Protein AF-A0A8C6GDT1-F1 (afdb_monomer_lite)

Organism: Mus spicilegus (NCBI:txid10103)

InterPro domains:
  IPR001229 Jacalin-like lectin domain [PS51752] (15-95)
  IPR036404 Jacalin-like lectin domain superfamily [G3DSA:2.100.10.30] (16-92)
  IPR036404 Jacalin-like lectin domain superfamily [SSF51101] (12-87)
  IPR052321 Polyamine Binding and Protein Trafficking [PTHR33589] (1-87)

Structure (mmCIF, N/CA/C/O backbone):
data_AF-A0A8C6GDT1-F1
#
_entry.id   AF-A0A8C6GDT1-F1
#
loop_
_atom_site.group_PDB
_atom_site.id
_atom_site.type_symbol
_atom_site.label_atom_id
_atom_site.label_alt_id
_atom_site.label_comp_id
_atom_site.label_asym_id
_atom_site.label_entity_id
_atom_site.label_seq_id
_atom_site.pdbx_PDB_ins_code
_atom_site.Cartn_x
_atom_site.Cartn_y
_atom_site.Cartn_z
_atom_site.occupancy
_atom_site.B_iso_or_equiv
_atom_site.auth_seq_id
_atom_site.auth_comp_id
_atom_site.auth_asym_id
_atom_site.auth_atom_id
_atom_site.pdbx_PDB_model_num
ATOM 1 N N . MET A 1 1 ? -41.103 10.034 8.673 1.00 63.78 1 MET A N 1
ATOM 2 C CA . MET A 1 1 ? -39.677 10.087 9.082 1.00 63.78 1 MET A CA 1
ATOM 3 C C . MET A 1 1 ? -38.782 9.144 8.281 1.00 63.78 1 MET A C 1
ATOM 5 O O . MET A 1 1 ? -37.672 9.543 7.967 1.00 63.78 1 MET A O 1
ATOM 9 N N . LEU A 1 2 ? -39.257 7.957 7.877 1.00 76.25 2 LEU A N 1
ATOM 10 C CA . LEU A 1 2 ? -38.475 7.013 7.062 1.00 76.25 2 LEU A CA 1
ATOM 11 C C . LEU A 1 2 ? -38.017 7.591 5.706 1.00 76.25 2 LEU A C 1
ATOM 13 O O . LEU A 1 2 ? -36.890 7.356 5.298 1.00 76.25 2 LEU A O 1
ATOM 17 N N . LEU A 1 3 ? -38.862 8.414 5.067 1.00 80.81 3 LEU A N 1
ATOM 18 C CA . LEU A 1 3 ? -38.591 9.016 3.754 1.00 80.81 3 LEU A CA 1
ATOM 19 C C . LEU A 1 3 ? -37.345 9.924 3.743 1.00 80.81 3 LEU A C 1
ATOM 21 O O . LEU A 1 3 ? -36.552 9.894 2.806 1.00 80.81 3 LEU A O 1
ATOM 25 N N . LEU A 1 4 ? -37.156 10.714 4.806 1.00 82.12 4 LEU A N 1
ATOM 26 C CA . LEU A 1 4 ? -35.993 11.593 4.961 1.00 82.12 4 LEU A CA 1
ATOM 27 C C . LEU A 1 4 ? -34.719 10.784 5.216 1.00 82.12 4 LEU A C 1
ATOM 29 O O . LEU A 1 4 ? -33.665 11.131 4.695 1.00 82.12 4 LEU A O 1
ATOM 33 N N . LEU A 1 5 ? -34.828 9.678 5.961 1.00 77.31 5 LEU A N 1
ATOM 34 C CA . LEU A 1 5 ? -33.714 8.767 6.208 1.00 77.31 5 LEU A CA 1
ATOM 35 C C . LEU A 1 5 ? -33.276 8.078 4.907 1.00 77.31 5 LEU A C 1
ATOM 37 O O . LEU A 1 5 ? -32.094 8.077 4.583 1.00 77.31 5 LEU A O 1
ATOM 41 N N . THR A 1 6 ? -34.223 7.574 4.109 1.00 80.31 6 THR A N 1
ATOM 42 C CA . THR A 1 6 ? -33.920 6.995 2.791 1.00 80.31 6 THR A CA 1
ATOM 43 C C . THR A 1 6 ? -33.306 8.018 1.845 1.00 80.31 6 THR A C 1
ATOM 45 O O . THR A 1 6 ? -32.359 7.688 1.140 1.00 80.31 6 THR A O 1
ATOM 48 N N . LEU A 1 7 ? -33.786 9.265 1.858 1.00 77.81 7 LEU A N 1
ATOM 49 C CA . LEU A 1 7 ? -33.230 10.324 1.018 1.00 77.81 7 LEU A CA 1
ATOM 50 C C . LEU A 1 7 ? -31.807 10.702 1.453 1.00 77.81 7 LEU A C 1
ATOM 52 O O . LEU A 1 7 ? -30.954 10.904 0.598 1.00 77.81 7 LEU A O 1
ATOM 56 N N . ALA A 1 8 ? -31.525 10.722 2.760 1.00 78.62 8 ALA A N 1
ATOM 57 C CA . ALA A 1 8 ? -30.180 10.935 3.291 1.00 78.62 8 ALA A CA 1
ATOM 58 C C . ALA A 1 8 ? -29.220 9.792 2.913 1.00 78.62 8 ALA A C 1
ATOM 60 O O . ALA A 1 8 ? -28.098 10.056 2.483 1.00 78.62 8 ALA A O 1
ATOM 61 N N . LEU A 1 9 ? -29.665 8.532 2.993 1.00 70.19 9 LEU A N 1
ATOM 62 C CA . LEU A 1 9 ? -28.874 7.375 2.553 1.00 70.19 9 LEU A CA 1
ATOM 63 C C . LEU A 1 9 ? -28.630 7.363 1.034 1.00 70.19 9 LEU A C 1
ATOM 65 O O . LEU A 1 9 ? -27.527 7.047 0.604 1.00 70.19 9 LEU A O 1
ATOM 69 N N . LEU A 1 10 ? -29.622 7.733 0.218 1.00 72.56 10 LEU A N 1
ATOM 70 C CA . LEU A 1 10 ? -29.502 7.789 -1.249 1.00 72.56 10 LEU A CA 1
ATOM 71 C C . LEU A 1 10 ? -28.678 8.989 -1.738 1.00 72.56 10 LEU A C 1
ATOM 73 O O . LEU A 1 10 ? -28.024 8.901 -2.774 1.00 72.56 10 LEU A O 1
ATOM 77 N N . ALA A 1 11 ? -28.714 10.108 -1.011 1.00 69.31 11 ALA A N 1
ATOM 78 C CA . ALA A 1 11 ? -27.912 11.296 -1.301 1.00 69.31 11 ALA A CA 1
ATOM 79 C C . ALA A 1 11 ? -26.472 11.188 -0.774 1.00 69.31 11 ALA A C 1
ATOM 81 O O . ALA A 1 11 ? -25.625 12.012 -1.124 1.00 69.31 11 ALA A O 1
ATOM 82 N N . SER A 1 12 ? -26.186 10.187 0.064 1.00 62.56 12 SER A N 1
ATOM 83 C CA . SER A 1 12 ? -24.828 9.903 0.515 1.00 62.56 12 SER A CA 1
ATOM 84 C C . SER A 1 12 ? -23.980 9.512 -0.698 1.00 62.56 12 SER A C 1
ATOM 86 O O . SER A 1 12 ? -24.396 8.646 -1.471 1.00 62.56 12 SER A O 1
ATOM 88 N N . PRO A 1 13 ? -22.799 10.118 -0.906 1.00 60.81 13 PRO A N 1
ATOM 89 C CA . PRO A 1 13 ? -21.938 9.740 -2.013 1.00 60.81 13 PRO A CA 1
ATOM 90 C C . PRO A 1 13 ? -21.590 8.258 -1.875 1.00 60.81 13 PRO A C 1
ATOM 92 O O . PRO A 1 13 ? -20.938 7.845 -0.919 1.00 60.81 13 PRO A O 1
ATOM 95 N N . THR A 1 14 ? -22.044 7.446 -2.831 1.00 58.38 14 THR A N 1
ATOM 96 C CA . THR A 1 14 ? -21.639 6.042 -2.924 1.00 58.38 14 THR A CA 1
ATOM 97 C C . THR A 1 14 ? -20.117 5.997 -2.957 1.00 58.38 14 THR A C 1
ATOM 99 O O . THR A 1 14 ? -19.529 6.723 -3.765 1.00 58.38 14 THR A O 1
ATOM 102 N N . CYS A 1 15 ? -19.488 5.168 -2.118 1.00 58.84 15 CYS A N 1
ATOM 103 C CA . CYS A 1 15 ? -18.055 4.899 -2.202 1.00 58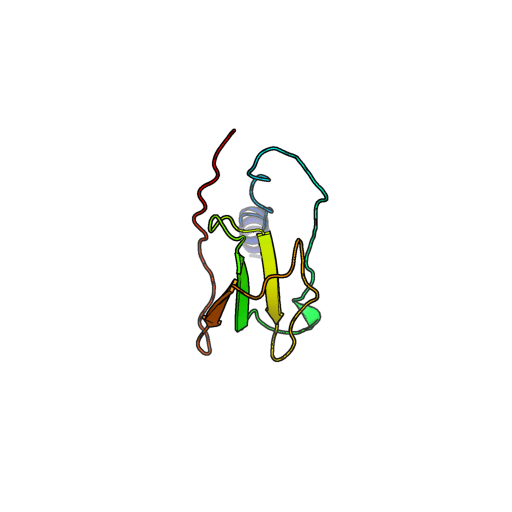.84 15 CYS A CA 1
ATOM 104 C C . CYS A 1 15 ? -17.750 4.431 -3.630 1.00 58.84 15 CYS A C 1
ATOM 106 O O . CYS A 1 15 ? -18.090 3.316 -4.023 1.00 58.84 15 CYS A O 1
ATOM 108 N N . ARG A 1 16 ? -17.208 5.329 -4.454 1.00 59.59 16 ARG A N 1
ATOM 109 C CA . ARG A 1 16 ? -16.753 5.006 -5.800 1.00 59.59 16 ARG A CA 1
ATOM 110 C C . ARG A 1 16 ? -15.249 4.901 -5.739 1.00 59.59 16 ARG A C 1
ATOM 112 O O . ARG A 1 16 ? -14.585 5.841 -5.300 1.00 59.59 16 ARG A O 1
ATOM 119 N N . ALA A 1 17 ? -14.727 3.780 -6.227 1.00 62.47 17 ALA A N 1
ATOM 120 C CA . ALA A 1 17 ? -13.331 3.710 -6.611 1.00 62.47 17 ALA A CA 1
ATOM 121 C C . ALA A 1 17 ? -13.052 4.902 -7.540 1.00 62.47 17 ALA A C 1
ATOM 123 O O . ALA A 1 17 ? -13.737 5.097 -8.548 1.00 62.47 17 ALA A O 1
ATOM 124 N N . GLN A 1 18 ? -12.123 5.763 -7.130 1.00 63.28 18 GLN A N 1
ATOM 125 C CA . GLN A 1 18 ? -11.705 6.903 -7.937 1.00 63.28 18 GLN A CA 1
ATOM 126 C C . GLN A 1 18 ? -11.070 6.398 -9.239 1.00 63.28 18 GLN A C 1
ATOM 128 O O . GLN A 1 18 ? -10.678 5.236 -9.335 1.00 63.28 18 GLN A O 1
ATOM 133 N N . ASN A 1 19 ? -11.018 7.273 -10.249 1.00 72.62 19 ASN A N 1
ATOM 134 C CA . ASN A 1 19 ? -10.479 6.978 -11.579 1.00 72.62 19 ASN A CA 1
ATOM 135 C C . ASN A 1 19 ? -9.194 6.142 -11.504 1.00 72.62 19 ASN A C 1
ATOM 137 O O . ASN A 1 19 ? -8.319 6.438 -10.691 1.00 72.62 19 ASN A O 1
ATOM 141 N N . VAL A 1 20 ? -9.050 5.144 -12.378 1.00 77.19 20 VAL A N 1
ATOM 142 C CA . VAL A 1 20 ? -7.767 4.449 -12.508 1.00 77.19 20 VAL A CA 1
ATOM 143 C C . VAL A 1 20 ? -6.767 5.415 -13.137 1.00 77.19 20 VAL A C 1
ATOM 145 O O . VAL A 1 20 ? -6.940 5.843 -14.276 1.00 77.19 20 VAL A O 1
ATOM 148 N N . LEU A 1 21 ? -5.754 5.802 -12.363 1.00 77.62 21 LEU A N 1
ATOM 149 C CA . LEU A 1 21 ? -4.721 6.754 -12.768 1.00 77.62 21 LEU A CA 1
ATOM 150 C C . LEU A 1 21 ? -3.472 6.006 -13.255 1.00 77.62 21 LEU A C 1
ATOM 152 O O . LEU A 1 21 ? -3.096 4.991 -12.671 1.00 77.62 21 LEU A O 1
ATOM 156 N N . GLY A 1 22 ? -2.813 6.523 -14.295 1.00 78.56 22 GLY A N 1
ATOM 157 C CA . GLY A 1 22 ? -1.588 5.952 -14.868 1.00 78.56 22 GLY A CA 1
ATOM 158 C C . GLY A 1 22 ? -1.690 5.682 -16.373 1.00 78.56 22 GLY A C 1
ATOM 159 O O . GLY A 1 22 ? -2.607 6.150 -17.039 1.00 78.56 22 GLY A O 1
ATOM 160 N N . ASN A 1 23 ? -0.740 4.916 -16.914 1.00 81.25 23 ASN A N 1
ATOM 161 C CA . ASN A 1 23 ? -0.584 4.664 -18.356 1.00 81.25 23 ASN A CA 1
ATOM 162 C C . ASN A 1 23 ? -1.405 3.473 -18.902 1.00 81.25 23 ASN A C 1
ATOM 164 O O . ASN A 1 23 ? -1.145 3.016 -20.010 1.00 81.25 23 ASN A O 1
ATOM 168 N N . ALA A 1 24 ? -2.362 2.949 -18.125 1.00 82.19 24 ALA A N 1
ATOM 169 C CA . ALA A 1 24 ? -3.190 1.784 -18.467 1.00 82.19 24 ALA A CA 1
ATOM 170 C C . ALA A 1 24 ? -2.411 0.498 -18.842 1.00 82.19 24 ALA A C 1
ATOM 172 O O . ALA A 1 24 ? -2.951 -0.377 -19.516 1.00 82.19 24 ALA A O 1
ATOM 173 N N . ALA A 1 25 ? -1.159 0.356 -18.392 1.00 82.25 25 ALA A N 1
ATOM 174 C CA . ALA A 1 25 ? -0.347 -0.837 -18.619 1.00 82.25 25 ALA A CA 1
ATOM 175 C C . ALA A 1 25 ? -0.373 -1.806 -17.421 1.00 82.25 25 ALA A C 1
AT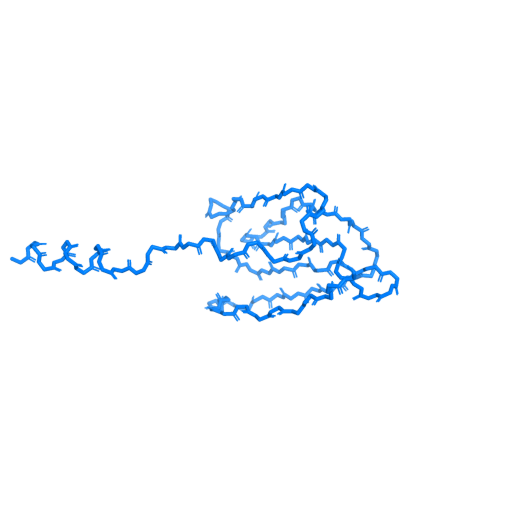OM 177 O O . ALA A 1 25 ? -0.591 -1.413 -16.275 1.00 82.25 25 ALA A O 1
ATOM 178 N N . GLY A 1 26 ? -0.076 -3.083 -17.681 1.00 85.94 26 GLY A N 1
ATOM 179 C CA . GLY A 1 26 ? 0.034 -4.121 -16.653 1.00 85.94 26 GLY A CA 1
ATOM 180 C C . GLY A 1 26 ? -1.286 -4.833 -16.350 1.00 85.94 26 GLY A C 1
ATOM 181 O O . GLY A 1 26 ? -2.147 -4.976 -17.216 1.00 85.94 26 GLY A O 1
ATOM 182 N N . LYS A 1 27 ? -1.416 -5.346 -15.122 1.00 87.38 27 LYS A N 1
ATOM 183 C CA . LYS A 1 27 ? -2.624 -6.025 -14.633 1.00 87.38 27 LYS A CA 1
ATOM 184 C C . LYS A 1 27 ? -3.248 -5.209 -13.510 1.00 87.38 27 LYS A C 1
ATOM 186 O O . LYS A 1 27 ? -2.541 -4.731 -12.627 1.00 87.38 27 LYS A O 1
ATOM 191 N N . TYR A 1 28 ? -4.570 -5.100 -13.536 1.00 88.44 28 TYR A N 1
ATOM 192 C CA . TYR A 1 28 ? -5.332 -4.493 -12.453 1.00 88.44 28 TYR A CA 1
ATOM 193 C C . TYR A 1 28 ? -5.385 -5.424 -11.242 1.00 88.44 28 TYR A C 1
ATOM 195 O O . TYR A 1 28 ? -5.342 -6.648 -11.381 1.00 88.44 28 TYR A O 1
ATOM 203 N N . PHE A 1 29 ? -5.518 -4.833 -10.060 1.00 88.25 29 PHE A N 1
ATOM 204 C CA . PHE A 1 29 ? -5.754 -5.552 -8.818 1.00 88.25 29 PHE A CA 1
ATOM 205 C C . PHE A 1 29 ? -6.850 -4.860 -8.011 1.00 88.25 29 PHE A C 1
ATOM 207 O O . PHE A 1 29 ? -7.098 -3.663 -8.160 1.00 88.25 29 PHE A O 1
ATOM 214 N N . TYR A 1 30 ? -7.493 -5.636 -7.150 1.00 87.38 30 TYR A N 1
ATOM 215 C CA . TYR A 1 30 ? -8.451 -5.170 -6.162 1.00 87.38 30 TYR A CA 1
ATOM 216 C C . TYR A 1 30 ? -8.147 -5.895 -4.857 1.00 87.38 30 TYR A C 1
ATOM 218 O O . TYR A 1 30 ? -7.857 -7.091 -4.874 1.00 87.38 30 TYR A O 1
ATOM 226 N N . VAL A 1 31 ? -8.183 -5.163 -3.748 1.00 88.00 31 VAL A N 1
ATOM 227 C CA . VAL A 1 31 ? -7.894 -5.711 -2.424 1.00 88.00 31 VAL A CA 1
ATOM 228 C C . VAL A 1 31 ? -9.168 -5.656 -1.605 1.00 88.00 31 VAL A C 1
ATOM 230 O O . VAL A 1 31 ? -9.670 -4.573 -1.314 1.00 88.00 31 VAL A O 1
ATOM 233 N N . GLN A 1 32 ? -9.672 -6.828 -1.234 1.00 84.38 32 GLN A N 1
ATOM 234 C CA . GLN A 1 32 ? -10.733 -6.972 -0.249 1.00 84.38 32 GLN A CA 1
ATOM 235 C C . GLN A 1 32 ? -10.078 -7.362 1.076 1.00 84.38 32 GLN A C 1
ATOM 237 O O . GLN A 1 32 ? -9.378 -8.369 1.128 1.00 84.38 32 GLN A O 1
ATOM 242 N N . GLY A 1 33 ? -10.241 -6.541 2.112 1.00 79.00 33 GLY A N 1
ATOM 243 C CA . GLY A 1 33 ? -9.632 -6.802 3.423 1.00 79.00 33 GLY A CA 1
ATOM 244 C C . GLY A 1 33 ? -10.467 -6.343 4.614 1.00 79.00 33 GLY A C 1
ATOM 245 O O . GLY A 1 33 ? -10.013 -6.425 5.748 1.00 79.00 33 GLY A O 1
ATOM 246 N N . GLU A 1 34 ? -11.688 -5.864 4.377 1.00 77.00 34 GLU A N 1
ATOM 247 C CA . GLU A 1 34 ? -12.593 -5.370 5.425 1.00 77.00 34 GLU A CA 1
ATOM 248 C C . GLU A 1 34 ? -13.006 -6.484 6.402 1.00 77.00 34 GLU A C 1
ATOM 250 O O . GLU A 1 34 ? -13.246 -6.224 7.580 1.00 77.00 34 GLU A O 1
ATOM 255 N N . ASP A 1 35 ? -13.034 -7.735 5.937 1.00 86.75 35 ASP A N 1
ATOM 256 C CA . ASP A 1 35 ? -13.264 -8.937 6.742 1.00 86.75 35 ASP A CA 1
ATOM 257 C C . ASP A 1 35 ? -12.093 -9.258 7.686 1.00 86.75 35 ASP A C 1
ATOM 259 O O . ASP A 1 35 ? -12.280 -9.915 8.710 1.00 86.75 35 ASP A O 1
ATOM 263 N N . GLN A 1 36 ? -10.894 -8.757 7.379 1.00 86.25 36 GLN A N 1
ATOM 264 C CA . GLN A 1 36 ? -9.675 -8.955 8.167 1.00 86.25 36 GLN A CA 1
ATOM 265 C C . GLN A 1 36 ? -9.453 -7.854 9.217 1.00 86.25 36 GLN A C 1
ATOM 267 O O . GLN A 1 36 ? -8.505 -7.925 10.004 1.00 86.25 36 GLN A O 1
ATOM 272 N N . GLY A 1 37 ? -10.336 -6.853 9.260 1.00 90.19 37 GLY A N 1
ATOM 273 C CA . GLY A 1 37 ? -10.304 -5.745 10.209 1.00 90.19 37 GLY A CA 1
ATOM 274 C C . GLY A 1 37 ? -10.016 -4.395 9.553 1.00 90.19 37 GLY A C 1
ATOM 275 O O . GLY A 1 37 ? -10.093 -4.223 8.341 1.00 90.19 37 GLY A O 1
ATOM 276 N N . GLN A 1 38 ? -9.706 -3.396 10.381 1.00 92.25 38 GLN A N 1
ATOM 277 C CA . GLN A 1 38 ? -9.414 -2.039 9.911 1.00 92.25 38 GLN A CA 1
ATOM 278 C C . GLN A 1 38 ? -8.035 -1.957 9.252 1.00 92.25 38 GLN A C 1
ATOM 280 O O . GLN A 1 38 ? -7.107 -2.657 9.660 1.00 92.25 38 GLN A O 1
ATOM 285 N N . LEU A 1 39 ? -7.889 -1.063 8.270 1.00 93.88 39 LEU A N 1
ATOM 286 C CA . LEU A 1 39 ? -6.593 -0.735 7.684 1.00 93.88 39 LEU A CA 1
ATOM 287 C C . LEU A 1 39 ? -5.682 -0.135 8.766 1.00 93.88 39 LEU A C 1
ATOM 289 O O . LEU A 1 39 ? -5.956 0.953 9.265 1.00 93.88 39 LEU A O 1
ATOM 293 N N . LYS A 1 40 ? -4.602 -0.839 9.102 1.00 95.88 40 LYS A N 1
ATOM 294 C CA . LYS A 1 40 ? -3.591 -0.426 10.088 1.00 95.88 40 LYS A CA 1
ATOM 295 C C . LYS A 1 40 ? -2.291 0.053 9.461 1.00 95.88 40 LYS A C 1
ATOM 297 O O . LYS A 1 40 ? -1.465 0.649 10.139 1.00 95.88 40 LYS A O 1
ATOM 302 N N . GLY A 1 41 ? -2.086 -0.197 8.173 1.00 95.94 41 GLY A N 1
ATOM 303 C CA . GLY A 1 41 ? -0.858 0.221 7.522 1.00 95.94 41 GLY A CA 1
ATOM 304 C C . GLY A 1 41 ? -0.793 -0.105 6.045 1.00 95.94 41 GLY A C 1
ATOM 305 O O . GLY A 1 41 ? -1.641 -0.807 5.487 1.00 95.94 41 GLY A O 1
ATOM 306 N N . MET A 1 42 ? 0.251 0.407 5.410 1.00 96.06 42 MET A N 1
ATOM 307 C CA . MET A 1 42 ? 0.631 0.068 4.049 1.00 96.06 42 MET A CA 1
ATOM 308 C C . MET A 1 42 ? 2.148 0.010 3.914 1.00 96.06 42 MET A C 1
ATOM 310 O O . MET A 1 42 ? 2.878 0.779 4.535 1.00 96.06 42 MET A O 1
ATOM 314 N N . ARG A 1 43 ? 2.608 -0.875 3.039 1.00 97.56 43 ARG A N 1
ATOM 315 C CA . ARG A 1 43 ? 3.992 -0.973 2.595 1.00 97.56 43 ARG A CA 1
ATOM 316 C C . ARG A 1 43 ? 4.047 -0.659 1.113 1.00 97.56 43 ARG A C 1
ATOM 318 O O . ARG A 1 43 ? 3.357 -1.293 0.314 1.00 97.56 43 ARG A O 1
ATOM 325 N N . ILE A 1 44 ? 4.876 0.309 0.749 1.00 96.44 44 ILE A N 1
ATOM 326 C CA . ILE A 1 44 ? 5.060 0.756 -0.631 1.00 96.44 44 ILE A CA 1
ATOM 327 C C . ILE A 1 44 ? 6.443 0.318 -1.098 1.00 96.44 44 ILE A C 1
ATOM 329 O O . ILE A 1 44 ? 7.459 0.774 -0.573 1.00 96.44 44 ILE A O 1
ATOM 333 N N . PHE A 1 45 ? 6.483 -0.556 -2.098 1.00 97.19 45 PHE A N 1
ATOM 334 C CA . PHE A 1 45 ? 7.715 -1.005 -2.734 1.00 97.19 45 PHE A CA 1
ATOM 335 C C . PHE A 1 45 ? 8.144 -0.018 -3.813 1.00 97.19 45 PHE A C 1
ATOM 337 O O . PHE A 1 45 ? 7.330 0.444 -4.618 1.00 97.19 45 PHE A O 1
ATOM 344 N N . LEU A 1 46 ? 9.439 0.282 -3.842 1.00 96.00 46 LEU A N 1
ATOM 345 C CA . LEU A 1 46 ? 10.046 1.213 -4.778 1.00 96.00 46 LEU A CA 1
ATOM 346 C C . LEU A 1 46 ? 11.058 0.493 -5.670 1.00 96.00 46 LEU A C 1
ATOM 348 O O . LEU A 1 46 ? 11.901 -0.280 -5.206 1.00 96.00 46 LEU A O 1
ATOM 352 N N . SER A 1 47 ? 11.027 0.822 -6.957 1.00 93.50 47 SER A N 1
ATOM 353 C CA . SER A 1 47 ? 12.077 0.467 -7.912 1.00 93.50 47 SER A CA 1
ATOM 354 C C . SER A 1 47 ? 13.396 1.190 -7.601 1.00 93.50 47 SER A C 1
ATOM 356 O O . SER A 1 47 ? 13.462 2.106 -6.773 1.00 93.50 47 SER A O 1
ATOM 358 N N . VAL A 1 48 ? 14.458 0.813 -8.318 1.00 91.50 48 VAL A N 1
ATOM 359 C CA . VAL A 1 48 ? 15.779 1.464 -8.234 1.00 91.50 48 VAL A CA 1
ATOM 360 C C . VAL A 1 48 ? 15.688 2.966 -8.544 1.00 91.50 48 VAL A C 1
ATOM 362 O O . VAL A 1 48 ? 16.336 3.771 -7.882 1.00 91.50 48 VAL A O 1
ATOM 365 N N . PHE A 1 49 ? 14.807 3.359 -9.469 1.00 90.69 49 PHE A N 1
ATOM 366 C CA . PHE A 1 49 ? 14.553 4.757 -9.839 1.00 90.69 49 PHE A CA 1
ATOM 367 C C . PHE A 1 49 ? 13.525 5.462 -8.938 1.00 90.69 49 PHE A C 1
ATOM 369 O O . PHE A 1 49 ? 13.026 6.526 -9.290 1.00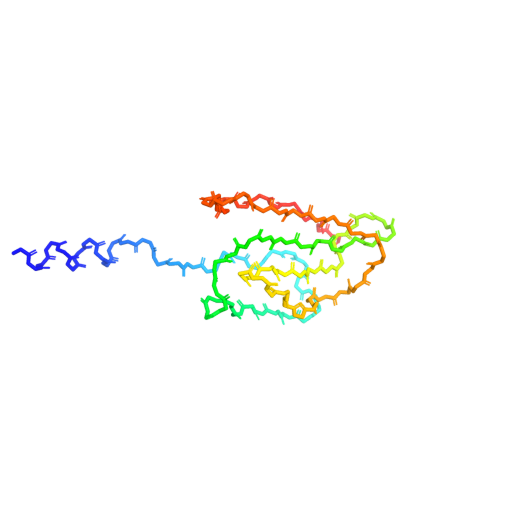 90.69 49 PHE A O 1
ATOM 376 N N . LYS A 1 50 ? 13.181 4.877 -7.781 1.00 89.12 50 LYS A N 1
ATOM 377 C CA . LYS A 1 50 ? 12.211 5.410 -6.805 1.00 89.12 50 LYS A CA 1
ATOM 378 C C . LYS A 1 50 ? 10.771 5.556 -7.322 1.00 89.12 50 LYS A C 1
ATOM 380 O O . LYS A 1 50 ? 9.946 6.168 -6.652 1.00 89.12 50 LYS A O 1
ATOM 385 N N . PHE A 1 51 ? 10.427 4.925 -8.445 1.00 91.19 51 PHE A N 1
ATOM 386 C CA . PHE A 1 51 ? 9.027 4.736 -8.832 1.00 91.19 51 PHE A CA 1
ATOM 387 C C . PHE A 1 51 ? 8.376 3.653 -7.986 1.00 91.19 51 PHE A C 1
ATOM 389 O O . PHE A 1 51 ? 9.013 2.636 -7.700 1.00 91.19 51 PHE A O 1
ATOM 396 N N . ILE A 1 52 ? 7.104 3.852 -7.653 1.00 92.31 52 ILE A N 1
ATOM 397 C CA . ILE A 1 52 ? 6.271 2.842 -7.006 1.00 92.31 52 ILE A CA 1
ATOM 398 C C . ILE A 1 52 ? 6.210 1.604 -7.904 1.00 92.31 52 ILE A C 1
ATOM 400 O O . ILE A 1 52 ? 5.771 1.683 -9.050 1.00 92.31 52 ILE A O 1
ATOM 404 N N . SER A 1 53 ? 6.662 0.469 -7.377 1.00 93.44 53 SER A N 1
ATOM 405 C CA . SER A 1 53 ? 6.669 -0.817 -8.078 1.00 93.44 53 SER A CA 1
ATOM 406 C C . SER A 1 53 ? 5.624 -1.788 -7.541 1.00 93.44 53 SER A C 1
ATOM 408 O O . SER A 1 53 ? 5.222 -2.693 -8.267 1.00 93.44 53 SER A O 1
ATOM 410 N N . GLY A 1 54 ? 5.172 -1.617 -6.298 1.00 94.81 54 GLY A N 1
ATOM 411 C CA . GLY A 1 54 ? 4.144 -2.467 -5.712 1.00 94.81 54 GLY A CA 1
ATOM 412 C C . GLY A 1 54 ? 3.688 -2.014 -4.331 1.00 94.81 54 GLY A C 1
ATOM 413 O O . GLY A 1 54 ? 4.238 -1.075 -3.754 1.00 94.81 54 GLY A O 1
ATOM 414 N N . PHE A 1 55 ? 2.694 -2.717 -3.799 1.00 95.06 55 PHE A N 1
ATOM 415 C CA . PHE A 1 55 ? 2.040 -2.412 -2.533 1.00 95.06 55 PHE A CA 1
ATOM 416 C C . PHE A 1 55 ? 1.746 -3.673 -1.720 1.00 95.06 55 PHE A C 1
ATOM 418 O O . PHE A 1 55 ? 1.506 -4.747 -2.272 1.00 95.06 55 PHE A O 1
ATOM 425 N N . G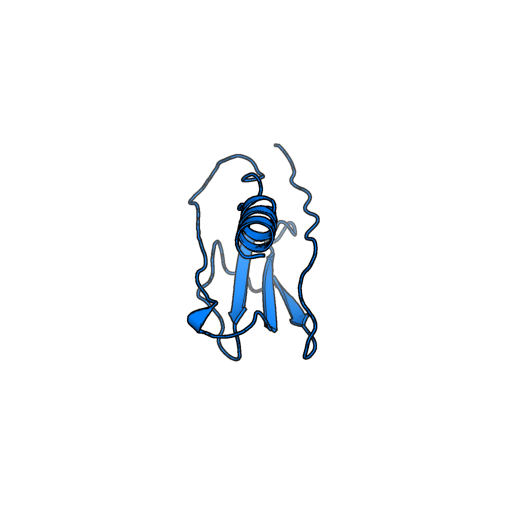LN A 1 56 ? 1.693 -3.508 -0.405 1.00 96.12 56 GLN A N 1
ATOM 426 C CA . GLN A 1 56 ? 1.016 -4.396 0.536 1.00 96.12 56 GLN A CA 1
ATOM 427 C C . GLN A 1 56 ? 0.179 -3.544 1.486 1.00 96.12 56 GLN A C 1
ATOM 429 O O . GLN A 1 56 ? 0.604 -2.456 1.875 1.00 96.12 56 GLN A O 1
ATOM 434 N N . LEU A 1 57 ? -0.995 -4.034 1.868 1.00 95.88 57 LEU A N 1
ATOM 435 C CA . LEU A 1 57 ? -1.838 -3.396 2.876 1.00 95.88 57 LEU A CA 1
ATOM 436 C C . LEU A 1 57 ? -1.843 -4.254 4.139 1.00 95.88 57 LEU A C 1
ATOM 438 O O . LEU A 1 57 ? -1.665 -5.471 4.064 1.00 95.88 57 LEU A O 1
ATOM 442 N N . GLN A 1 58 ? -2.039 -3.621 5.291 1.00 95.81 58 GLN A N 1
ATOM 443 C CA . GLN A 1 58 ? -2.206 -4.311 6.561 1.00 95.81 58 GLN A CA 1
ATOM 444 C C . GLN A 1 58 ? -3.622 -4.084 7.075 1.00 95.81 58 GLN A C 1
ATOM 446 O O . GLN A 1 58 ? -3.993 -2.950 7.378 1.00 95.81 58 G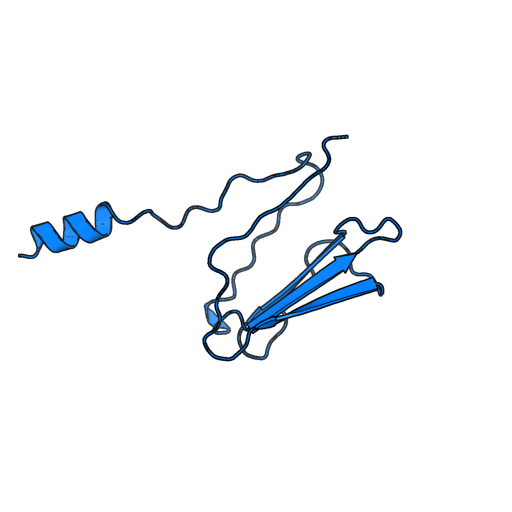LN A O 1
ATOM 451 N N . PHE A 1 59 ? -4.391 -5.161 7.198 1.00 95.00 59 PHE A N 1
ATOM 452 C CA . PHE A 1 59 ? -5.718 -5.151 7.807 1.00 95.00 59 PHE A CA 1
ATOM 453 C C . PHE A 1 59 ? -5.656 -5.901 9.140 1.00 95.00 59 PHE A C 1
ATOM 455 O O . PHE A 1 59 ? -5.197 -7.046 9.209 1.00 95.00 59 PHE A O 1
ATOM 462 N N . GLY A 1 60 ? -6.041 -5.229 10.226 1.00 92.44 60 GLY A N 1
ATOM 463 C CA . GLY A 1 60 ? -5.805 -5.730 11.578 1.00 92.44 60 GLY A CA 1
ATOM 464 C C . GLY A 1 60 ? -4.313 -5.995 11.807 1.00 92.44 60 GLY A C 1
ATOM 465 O O . GLY A 1 60 ? -3.495 -5.085 11.706 1.00 92.44 60 GLY A O 1
ATOM 466 N N . ASN A 1 61 ? -3.960 -7.252 12.084 1.00 91.19 61 ASN A N 1
ATOM 467 C CA . ASN A 1 61 ? -2.569 -7.681 12.275 1.00 91.19 61 ASN A CA 1
ATOM 468 C C . ASN A 1 61 ? -1.986 -8.421 11.057 1.00 91.19 61 ASN A C 1
ATOM 470 O O . ASN A 1 61 ? -0.832 -8.846 11.102 1.00 91.19 61 ASN A O 1
ATOM 474 N N . ASN A 1 62 ? -2.760 -8.580 9.979 1.00 92.62 62 ASN A N 1
ATOM 475 C CA . ASN A 1 62 ? -2.386 -9.391 8.826 1.00 92.62 62 ASN A CA 1
ATOM 476 C C . ASN A 1 62 ? -1.985 -8.515 7.643 1.00 92.62 62 ASN A C 1
ATOM 478 O O . ASN A 1 62 ? -2.657 -7.541 7.305 1.00 92.62 62 ASN A O 1
ATOM 482 N N . TRP A 1 63 ? -0.890 -8.893 6.992 1.00 94.69 63 TRP A N 1
ATOM 483 C CA . TRP A 1 63 ? -0.487 -8.312 5.720 1.00 94.69 63 TRP A CA 1
ATOM 484 C C . TRP A 1 63 ? -1.150 -9.058 4.569 1.00 94.69 63 TRP A C 1
ATOM 486 O O . TRP A 1 63 ? -1.217 -10.287 4.577 1.00 94.69 63 TRP A O 1
ATOM 496 N N . THR A 1 64 ? -1.584 -8.317 3.557 1.00 94.94 64 THR A N 1
ATOM 497 C CA . THR A 1 64 ? -2.059 -8.895 2.301 1.00 94.94 64 THR A CA 1
ATOM 498 C C . THR A 1 64 ? -0.904 -9.465 1.477 1.00 94.94 64 THR A C 1
ATOM 500 O O . THR A 1 64 ? 0.278 -9.194 1.728 1.00 94.94 64 THR A O 1
ATOM 503 N N . ASP A 1 65 ? -1.251 -10.160 0.397 1.00 94.56 65 ASP A N 1
ATOM 504 C CA . ASP A 1 65 ? -0.317 -10.426 -0.693 1.00 94.56 65 ASP A CA 1
ATOM 505 C C . ASP A 1 65 ? 0.267 -9.132 -1.281 1.00 94.56 65 ASP A C 1
ATOM 507 O O . ASP A 1 65 ? -0.251 -8.026 -1.080 1.00 94.56 65 ASP A O 1
ATOM 511 N N . VAL A 1 66 ? 1.382 -9.281 -2.001 1.00 95.75 66 VAL A N 1
ATOM 512 C CA . VAL A 1 66 ? 2.013 -8.180 -2.735 1.00 95.75 66 VAL A CA 1
ATOM 513 C C . VAL A 1 66 ? 1.274 -7.952 -4.044 1.00 95.75 66 VAL A C 1
ATOM 515 O O . VAL A 1 66 ? 1.161 -8.859 -4.867 1.00 95.75 66 VAL A O 1
ATOM 518 N N . TYR A 1 67 ? 0.866 -6.710 -4.273 1.00 94.56 67 TYR A N 1
ATOM 519 C CA . TYR A 1 67 ? 0.277 -6.267 -5.528 1.00 94.56 67 TYR A CA 1
ATOM 520 C C . TYR A 1 67 ? 1.302 -5.449 -6.314 1.00 94.56 67 TYR A C 1
ATOM 522 O O . TYR A 1 67 ? 1.761 -4.407 -5.850 1.00 94.56 67 TYR A O 1
ATOM 530 N N . GLY A 1 68 ? 1.683 -5.932 -7.498 1.00 94.00 68 GLY A N 1
ATOM 531 C CA . GLY A 1 68 ? 2.815 -5.406 -8.267 1.00 94.00 68 GLY A CA 1
ATOM 532 C C . GLY A 1 68 ? 4.109 -6.168 -7.970 1.00 94.00 68 GLY A C 1
ATOM 533 O O . GLY A 1 68 ? 4.089 -7.379 -7.756 1.00 94.00 68 GLY A O 1
ATOM 534 N N . SER A 1 69 ? 5.240 -5.468 -7.967 1.00 94.38 69 SER A N 1
ATOM 535 C CA . SER A 1 69 ? 6.571 -6.053 -7.786 1.00 94.38 69 SER A CA 1
ATOM 536 C C . SER A 1 69 ? 7.137 -5.765 -6.398 1.00 94.38 69 SER A C 1
ATOM 538 O O . SER A 1 69 ? 7.256 -4.605 -5.988 1.00 94.38 69 SER A O 1
ATOM 540 N N . ARG A 1 70 ? 7.553 -6.833 -5.705 1.00 95.81 70 ARG A N 1
ATOM 541 C CA . ARG A 1 70 ? 8.319 -6.753 -4.453 1.00 95.81 70 ARG A CA 1
ATOM 542 C C . ARG A 1 70 ? 9.716 -6.177 -4.715 1.00 95.81 70 ARG A C 1
ATOM 544 O O . ARG A 1 70 ? 10.319 -6.439 -5.752 1.00 95.81 70 ARG A O 1
ATOM 551 N N . SER A 1 71 ? 10.219 -5.418 -3.750 1.00 95.00 71 SER A N 1
ATOM 552 C CA . SER A 1 71 ? 11.556 -4.818 -3.740 1.00 95.00 71 SER A CA 1
ATOM 553 C C . SER A 1 71 ? 12.102 -4.819 -2.311 1.00 95.00 71 SER A C 1
ATOM 555 O O . SER A 1 71 ? 11.325 -4.801 -1.358 1.00 95.00 71 SER A O 1
ATOM 557 N N . GLU A 1 72 ? 13.423 -4.823 -2.146 1.00 94.94 72 GLU A N 1
ATOM 558 C CA . GLU A 1 72 ? 14.062 -4.614 -0.836 1.00 94.94 72 GLU A CA 1
ATOM 559 C C . GLU A 1 72 ? 14.009 -3.144 -0.396 1.00 94.94 72 GLU A C 1
ATOM 561 O O . GLU A 1 72 ? 14.097 -2.837 0.788 1.00 94.94 72 GLU A O 1
ATOM 566 N N . ASN A 1 73 ? 13.821 -2.225 -1.347 1.00 96.19 73 ASN A N 1
ATOM 567 C CA . ASN A 1 73 ? 13.621 -0.809 -1.074 1.00 96.19 73 ASN A CA 1
ATOM 568 C C . ASN A 1 73 ? 12.118 -0.545 -0.915 1.00 96.19 73 ASN A C 1
ATOM 570 O O . ASN A 1 73 ? 11.389 -0.464 -1.908 1.00 96.19 73 ASN A O 1
ATOM 574 N N . PHE A 1 74 ? 11.659 -0.422 0.328 1.00 96.81 74 PHE A N 1
ATOM 575 C CA . PHE A 1 74 ? 10.263 -0.145 0.655 1.00 96.81 74 PHE A CA 1
ATOM 576 C C . PHE A 1 74 ? 10.127 0.910 1.753 1.00 96.81 74 PHE A C 1
ATOM 578 O O . PHE A 1 74 ? 11.076 1.203 2.479 1.00 96.81 74 PHE A O 1
ATOM 585 N N . ILE A 1 75 ? 8.927 1.479 1.852 1.00 96.62 75 ILE A N 1
ATOM 586 C CA . ILE A 1 75 ? 8.531 2.394 2.921 1.00 96.62 75 ILE A CA 1
ATOM 587 C C . ILE A 1 75 ? 7.287 1.825 3.595 1.00 96.62 75 ILE A C 1
ATOM 589 O O . ILE A 1 75 ? 6.312 1.513 2.908 1.00 96.62 75 ILE A O 1
ATOM 593 N N . ASP A 1 76 ? 7.328 1.731 4.921 1.00 96.94 76 ASP A N 1
ATOM 594 C CA . ASP A 1 76 ? 6.180 1.366 5.743 1.00 96.94 76 ASP A CA 1
ATOM 595 C C . ASP A 1 76 ? 5.519 2.624 6.301 1.00 96.94 76 ASP A C 1
ATOM 597 O O . ASP A 1 76 ? 6.178 3.493 6.871 1.00 96.94 76 ASP A O 1
ATOM 601 N N . PHE A 1 77 ? 4.203 2.695 6.142 1.00 95.25 77 PHE A N 1
ATOM 602 C CA . PHE A 1 77 ? 3.340 3.692 6.753 1.00 95.25 77 PHE A CA 1
ATOM 603 C C . PHE A 1 77 ? 2.346 2.954 7.640 1.00 95.25 77 PHE A C 1
ATOM 605 O O . PHE A 1 77 ? 1.412 2.328 7.138 1.00 95.25 77 PHE A O 1
ATOM 612 N N . LEU A 1 78 ? 2.583 2.991 8.947 1.00 96.38 78 LEU A N 1
ATOM 613 C CA . LEU A 1 78 ? 1.681 2.437 9.951 1.00 96.38 78 LEU A CA 1
ATOM 614 C C . LEU A 1 78 ? 0.777 3.550 10.469 1.00 96.38 78 LEU A C 1
ATOM 616 O O . LEU A 1 78 ? 1.221 4.687 10.610 1.00 96.38 78 LEU A O 1
ATOM 620 N N . LEU A 1 79 ? -0.481 3.206 10.704 1.00 96.25 79 LEU A N 1
ATOM 621 C CA . LEU A 1 79 ? -1.486 4.094 11.257 1.00 96.25 79 LEU A CA 1
ATOM 622 C C . LEU A 1 79 ? -1.560 3.875 12.765 1.00 96.25 79 LEU A C 1
ATOM 624 O O . LEU A 1 79 ? -1.515 2.735 13.239 1.00 96.25 79 LEU A O 1
ATOM 628 N N . GLU A 1 80 ? -1.706 4.969 13.501 1.00 95.94 80 GLU A N 1
ATOM 629 C CA . GLU A 1 80 ? -1.992 4.914 14.933 1.00 95.94 80 GLU A CA 1
ATOM 630 C C . GLU A 1 80 ? -3.406 4.368 15.192 1.00 95.94 80 GLU A C 1
ATOM 632 O O . GLU A 1 80 ? -4.283 4.370 14.320 1.00 95.94 80 GLU A O 1
ATOM 637 N N . ASP A 1 81 ? -3.665 3.907 16.416 1.00 92.62 81 ASP A N 1
ATOM 638 C CA . ASP A 1 81 ? -4.991 3.400 16.768 1.00 92.62 81 ASP A CA 1
ATOM 639 C C . ASP A 1 81 ? -6.060 4.505 16.628 1.00 92.62 81 ASP A C 1
ATOM 641 O O . ASP A 1 81 ? -6.022 5.547 17.284 1.00 92.62 81 ASP A O 1
ATOM 645 N N . GLY A 1 82 ? -7.041 4.260 15.753 1.00 91.44 82 GLY A N 1
ATOM 646 C CA . GLY A 1 82 ? -8.113 5.203 15.411 1.00 91.44 82 GLY A CA 1
ATOM 647 C C . GLY A 1 82 ? -7.785 6.161 14.257 1.00 91.44 82 GLY A C 1
ATOM 648 O O . GLY A 1 82 ? -8.691 6.836 13.750 1.00 91.44 82 GLY A O 1
ATOM 649 N N . GLU A 1 83 ? -6.533 6.204 13.796 1.00 94.75 83 GLU A N 1
ATOM 650 C CA . GLU A 1 83 ? -6.160 6.930 12.584 1.00 94.75 83 GLU A CA 1
ATOM 651 C C . GLU A 1 83 ? -6.727 6.226 11.345 1.00 94.75 83 GLU A C 1
ATOM 653 O O . GLU A 1 83 ? -6.822 5.001 11.272 1.00 94.75 83 GLU A O 1
ATOM 658 N N . HIS A 1 84 ? -7.137 7.012 10.351 1.00 91.06 84 HIS A N 1
ATOM 659 C CA . HIS A 1 84 ? -7.689 6.495 9.107 1.00 91.06 84 HIS A CA 1
ATOM 660 C C . HIS A 1 84 ? -7.321 7.386 7.920 1.00 91.06 84 HIS A C 1
ATOM 662 O O . HIS A 1 84 ? -7.282 8.616 8.009 1.00 91.06 84 HIS A O 1
ATOM 668 N N . VAL A 1 85 ? -7.086 6.759 6.764 1.00 89.38 85 VAL A N 1
ATOM 669 C CA . VAL A 1 85 ? -6.813 7.481 5.518 1.00 89.38 85 VAL A CA 1
ATOM 670 C C . VAL A 1 85 ? -8.101 8.128 5.013 1.00 89.38 85 VAL A C 1
ATOM 672 O O . VAL A 1 85 ? -9.015 7.444 4.564 1.00 89.38 85 VAL A O 1
ATOM 675 N N . ILE A 1 86 ? -8.155 9.459 5.034 1.00 89.06 86 ILE A N 1
ATOM 676 C CA . ILE A 1 86 ? -9.318 10.223 4.550 1.00 89.06 86 ILE A CA 1
ATOM 677 C C . ILE A 1 86 ? -9.188 10.681 3.095 1.00 89.06 86 ILE A C 1
ATOM 679 O O . ILE A 1 86 ? -10.190 10.829 2.395 1.00 89.06 86 ILE A O 1
ATOM 683 N N . LYS A 1 87 ? -7.964 10.968 2.630 1.00 84.94 87 LYS A N 1
ATOM 684 C CA . LYS A 1 87 ? -7.743 11.577 1.314 1.00 84.94 87 LYS A CA 1
ATOM 685 C C . LYS A 1 87 ? -6.345 11.281 0.764 1.00 84.94 87 LYS A C 1
ATOM 687 O O . LYS A 1 87 ? -5.383 11.923 1.184 1.00 84.94 87 LYS A O 1
ATOM 692 N N . PRO A 1 88 ? -6.221 10.378 -0.219 1.00 80.81 88 PRO A N 1
ATOM 693 C CA . PRO A 1 88 ? -4.966 10.193 -0.931 1.00 80.81 88 PRO A CA 1
ATOM 694 C C . PRO A 1 88 ? -4.735 11.325 -1.946 1.00 80.81 88 PRO A C 1
ATOM 696 O O . PRO A 1 88 ? -5.667 11.831 -2.576 1.00 80.81 88 PRO A O 1
ATOM 699 N N . LYS A 1 89 ? -3.468 11.703 -2.141 1.00 81.94 89 LYS A N 1
ATOM 700 C CA . LYS A 1 89 ? -3.007 12.532 -3.263 1.00 81.94 89 LYS A CA 1
ATOM 701 C C . LYS A 1 89 ? -1.884 11.782 -3.967 1.00 81.94 89 LYS A C 1
ATOM 703 O O . LYS A 1 89 ? -0.929 11.371 -3.320 1.00 81.94 89 LYS A O 1
ATOM 708 N N . CYS A 1 90 ? -2.006 11.604 -5.277 1.00 79.75 90 CYS A N 1
ATOM 709 C CA . CYS A 1 90 ? -1.051 10.843 -6.074 1.00 79.75 90 CYS A CA 1
ATOM 710 C C . CYS A 1 90 ? -0.535 11.684 -7.246 1.00 79.75 90 CYS A C 1
ATOM 712 O O . CYS A 1 90 ? -1.255 12.538 -7.766 1.00 79.75 90 CYS A O 1
ATOM 714 N N . PHE A 1 91 ? 0.704 11.419 -7.657 1.00 80.81 91 PHE A N 1
ATOM 715 C CA . PHE A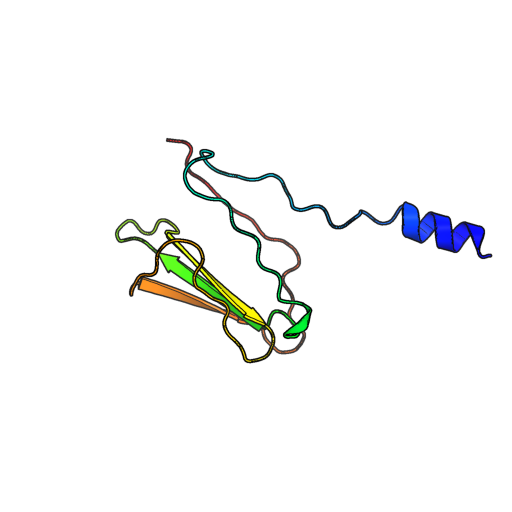 1 91 ? 1.318 11.958 -8.865 1.00 80.81 91 PHE A CA 1
ATOM 716 C C . PHE A 1 91 ? 1.767 10.785 -9.732 1.00 80.81 91 PHE A C 1
ATOM 718 O O . PHE A 1 91 ? 2.359 9.834 -9.224 1.00 80.81 91 PHE A O 1
ATOM 725 N N . TYR A 1 92 ? 1.500 10.859 -11.030 1.00 78.75 92 TYR A N 1
ATOM 726 C CA . TYR A 1 92 ? 1.990 9.898 -12.010 1.00 78.75 92 TYR A CA 1
ATOM 727 C C . TYR A 1 92 ? 2.676 10.654 -13.144 1.00 78.75 92 TYR A C 1
ATOM 729 O O . TYR A 1 92 ? 2.278 11.766 -13.492 1.00 78.75 92 TYR A O 1
ATOM 737 N N . LEU A 1 93 ? 3.722 10.050 -13.698 1.00 73.50 93 LEU A N 1
ATOM 738 C CA . LEU A 1 93 ? 4.370 10.543 -14.904 1.00 73.50 93 LEU A CA 1
ATOM 739 C C . LEU A 1 93 ? 3.712 9.850 -16.095 1.00 73.50 93 LEU A C 1
ATOM 741 O O . LEU A 1 93 ? 3.731 8.624 -16.191 1.00 73.50 93 LEU A O 1
ATOM 745 N N . SER A 1 94 ? 3.108 10.630 -16.983 1.00 62.78 94 SER A N 1
ATOM 746 C CA . SER A 1 94 ? 2.748 10.180 -18.324 1.00 62.78 94 SER A CA 1
ATOM 747 C C . SER A 1 94 ? 4.008 10.235 -19.186 1.00 62.78 94 SER A C 1
ATOM 749 O O . SER A 1 94 ? 4.469 11.328 -19.516 1.00 62.78 94 SER A O 1
ATOM 751 N N . VAL A 1 95 ? 4.588 9.065 -19.455 1.00 59.62 95 VAL A N 1
ATOM 752 C CA . VAL A 1 95 ? 5.670 8.865 -20.434 1.00 59.62 95 VAL A CA 1
ATOM 753 C C . VAL A 1 95 ? 5.093 8.679 -21.825 1.00 59.62 95 VAL A C 1
ATOM 755 O O . VAL A 1 95 ? 4.039 8.010 -21.920 1.00 59.62 95 VAL A O 1
#

Secondary structure (DSSP, 8-state):
-HHHHHHHHHHS---PPP---S-S-S-------GGG-SEEEEEEEE-TTS-EEEEEEEETTEEPPPEE---S-EEEEEPPTT-------------

Sequence (95 aa):
MLLLLTLALLASPTCRAQNVLGNAAGKYFYVQGEDQGQLKGMRIFLSVFKFISGFQLQFGNNWTDVYGSRSENFIDFLLEDGEHVIKPKCFYLSV

Foldseek 3Di:
DVVVVVVVVVPPPDPDDPDDDDDPDDDDDDDDCVVVAQWFWKKFAADPVRDGQWIWTDHPNDIDDIGGDHDPDIDIDGADVPDDDDDDDDDYDDD

Radius of gyration: 16.99 Å; chains: 1; bounding box: 56×23×37 Å

pLDDT: mean 85.66, std 11.13, range [58.38, 97.56]